Protein AF-A0A2V7H5J7-F1 (afdb_monomer)

pLDDT: mean 83.21, std 11.05, range [38.69, 96.31]

Solvent-accessible surface area (backbone atoms only — not comparable to full-atom values): 8202 Å² total; per-residue (Å²): 129,62,51,72,66,46,39,49,53,47,46,53,28,44,54,51,48,58,74,42,72,55,84,43,40,50,65,45,72,41,96,84,44,42,37,37,40,35,40,38,44,34,83,87,48,94,59,73,39,18,37,38,37,39,28,75,68,31,52,87,80,40,49,27,39,54,42,45,16,39,79,86,80,63,48,67,75,55,36,54,38,32,68,22,88,40,57,92,49,29,74,35,70,34,57,106,81,65,38,46,42,59,37,75,73,19,35,64,18,30,75,76,35,67,80,39,64,82,70,72,63,80,72,58,48,63,45,53,53,52,52,54,51,49,52,53,46,49,37,88,89,41,62,73,52,55,36,130

Nearest PDB structures (foldseek):
  6d6i-assembly1_B  TM=7.108E-01  e=5.835E-02  Homo sapiens
  8c0d-assembly2_F  TM=5.419E-01  e=8.511E-02  Homo sapiens
  8aaf-assembly1_e  TM=5.948E-01  e=1.700E-01  Saccharomyces cerevisiae
  7nvj-assembly1_AAA  TM=5.127E-01  e=9.652E-02  Homo sapiens
  4rew-assembly1_A  TM=7.535E-01  e=6.535E+00  Homo sapiens

Structure (mmCIF, N/CA/C/O backbone):
data_AF-A0A2V7H5J7-F1
#
_entry.id   AF-A0A2V7H5J7-F1
#
loop_
_atom_site.group_PDB
_atom_site.id
_atom_site.type_symbol
_atom_site.label_atom_id
_atom_site.label_alt_id
_atom_site.label_comp_id
_atom_site.label_asym_id
_atom_site.label_entity_id
_atom_site.label_seq_id
_atom_site.pdbx_PDB_ins_code
_atom_site.Cartn_x
_atom_site.Cartn_y
_atom_site.Cartn_z
_atom_site.occupancy
_atom_site.B_iso_or_equiv
_atom_site.auth_seq_id
_atom_site.auth_comp_id
_atom_site.auth_asym_id
_atom_site.auth_atom_id
_atom_site.pdbx_PDB_model_num
ATOM 1 N N . MET A 1 1 ? 10.462 4.628 -18.971 1.00 62.38 1 MET A N 1
ATOM 2 C CA . MET A 1 1 ? 9.165 4.019 -19.340 1.00 62.38 1 MET A CA 1
ATOM 3 C C . MET A 1 1 ? 9.116 2.643 -18.702 1.00 62.38 1 MET A C 1
ATOM 5 O O . MET A 1 1 ? 10.070 1.901 -18.919 1.00 62.38 1 MET A O 1
ATOM 9 N N . PRO A 1 2 ? 8.085 2.328 -17.906 1.00 76.00 2 PRO A N 1
ATOM 10 C CA . PRO A 1 2 ? 7.937 1.004 -17.308 1.00 76.00 2 PRO A CA 1
ATOM 11 C C . PRO A 1 2 ? 7.819 -0.074 -18.384 1.00 76.00 2 PRO A C 1
ATOM 13 O O . PRO A 1 2 ? 7.260 0.177 -19.455 1.00 76.00 2 PRO A O 1
ATOM 16 N N . SER A 1 3 ? 8.358 -1.265 -18.117 1.00 87.69 3 SER A N 1
ATOM 17 C CA . SER A 1 3 ? 8.229 -2.372 -19.064 1.00 87.69 3 SER A CA 1
ATOM 18 C C . SER A 1 3 ? 6.790 -2.892 -19.084 1.00 87.69 3 SER A C 1
ATOM 20 O O . SER A 1 3 ? 6.101 -2.890 -18.065 1.00 87.69 3 SER A O 1
ATOM 22 N N . GLU A 1 4 ? 6.329 -3.377 -20.237 1.00 89.62 4 GLU A N 1
ATOM 23 C CA . GLU A 1 4 ? 4.996 -3.983 -20.358 1.00 89.62 4 GLU A CA 1
ATOM 24 C C . GLU A 1 4 ? 4.816 -5.158 -19.381 1.00 89.62 4 GLU A C 1
ATOM 26 O O . GLU A 1 4 ? 3.754 -5.322 -18.784 1.00 89.62 4 GLU A O 1
ATOM 31 N N . LEU A 1 5 ? 5.886 -5.924 -19.145 1.00 88.31 5 LEU A N 1
ATOM 32 C CA . LEU A 1 5 ? 5.902 -7.024 -18.182 1.00 88.31 5 LEU A CA 1
ATOM 33 C C . LEU A 1 5 ? 5.682 -6.548 -16.741 1.00 88.31 5 LEU A C 1
ATOM 35 O O . LEU A 1 5 ? 4.941 -7.196 -16.005 1.00 88.31 5 LEU A O 1
ATOM 39 N N . ASP A 1 6 ? 6.274 -5.418 -16.347 1.00 89.00 6 ASP A N 1
ATOM 40 C CA . ASP A 1 6 ? 6.065 -4.832 -15.017 1.00 89.00 6 ASP A CA 1
ATOM 41 C C . ASP A 1 6 ? 4.599 -4.421 -14.832 1.00 89.00 6 ASP A C 1
ATOM 43 O O . ASP A 1 6 ? 3.971 -4.756 -13.826 1.00 89.00 6 ASP A O 1
ATOM 47 N N . LEU A 1 7 ? 4.028 -3.749 -15.835 1.00 90.12 7 LEU A N 1
ATOM 48 C CA . LEU A 1 7 ? 2.634 -3.302 -15.811 1.00 90.12 7 LEU A CA 1
ATOM 49 C C . LEU A 1 7 ? 1.658 -4.483 -15.735 1.00 90.12 7 LEU A C 1
ATOM 51 O O . LEU A 1 7 ? 0.699 -4.445 -14.959 1.00 90.12 7 LEU A O 1
ATOM 55 N N . LEU A 1 8 ? 1.913 -5.541 -16.514 1.00 90.88 8 LEU A N 1
ATOM 56 C CA . LEU A 1 8 ? 1.123 -6.772 -16.502 1.00 90.88 8 LEU A CA 1
ATOM 57 C C . LEU A 1 8 ? 1.240 -7.513 -15.168 1.00 90.88 8 LEU A C 1
ATOM 59 O O . LEU A 1 8 ? 0.233 -8.010 -14.669 1.00 90.88 8 LEU A O 1
ATOM 63 N N . ALA A 1 9 ? 2.431 -7.560 -14.566 1.00 90.94 9 ALA A N 1
ATOM 64 C CA . ALA A 1 9 ? 2.635 -8.190 -13.266 1.00 90.94 9 ALA A CA 1
ATOM 65 C C . ALA A 1 9 ? 1.854 -7.470 -12.155 1.00 90.94 9 ALA A C 1
ATOM 67 O O . ALA A 1 9 ? 1.142 -8.120 -11.389 1.00 90.94 9 ALA A O 1
ATOM 68 N N . VAL A 1 10 ? 1.915 -6.132 -12.105 1.00 92.88 10 VAL A N 1
ATOM 69 C CA . VAL A 1 10 ? 1.118 -5.339 -11.149 1.00 92.88 10 VAL A CA 1
ATOM 70 C C . VAL A 1 10 ? -0.371 -5.550 -11.386 1.00 92.88 10 VAL A C 1
ATOM 72 O O . VAL A 1 10 ? -1.113 -5.801 -10.437 1.00 92.88 10 VAL A O 1
ATOM 75 N N . ARG A 1 11 ? -0.816 -5.491 -12.647 1.00 93.94 11 ARG A N 1
ATOM 76 C CA . ARG A 1 11 ? -2.225 -5.694 -12.996 1.00 93.94 11 ARG A CA 1
ATOM 77 C C . ARG A 1 11 ? -2.721 -7.072 -12.563 1.00 93.94 11 ARG A C 1
ATOM 79 O O . ARG A 1 11 ? -3.792 -7.162 -11.972 1.00 93.94 11 ARG A O 1
ATOM 86 N N . ALA A 1 12 ? -1.941 -8.123 -12.808 1.00 93.44 12 ALA A N 1
ATOM 87 C CA . ALA A 1 12 ? -2.293 -9.483 -12.416 1.00 93.44 12 ALA A CA 1
ATOM 88 C C . ALA A 1 12 ? -2.480 -9.611 -10.896 1.00 93.44 12 ALA A C 1
ATOM 90 O O . ALA A 1 12 ? -3.447 -10.230 -10.449 1.00 93.44 12 ALA A O 1
ATOM 91 N N . ASP A 1 13 ? -1.610 -8.986 -10.096 1.00 93.75 13 ASP A N 1
ATOM 92 C CA . ASP A 1 13 ? -1.767 -8.977 -8.640 1.00 93.75 13 ASP A CA 1
ATOM 93 C C . ASP A 1 13 ? -3.010 -8.191 -8.192 1.00 93.75 13 ASP A C 1
ATOM 95 O O . ASP A 1 13 ? -3.729 -8.632 -7.294 1.00 93.75 13 ASP A O 1
ATOM 99 N N . VAL A 1 14 ? -3.282 -7.039 -8.815 1.00 93.44 14 VAL A N 1
ATOM 100 C CA . VAL A 1 14 ? -4.467 -6.212 -8.525 1.00 93.44 14 VAL A CA 1
ATOM 101 C C . VAL A 1 14 ? -5.753 -6.972 -8.847 1.00 93.44 14 VAL A C 1
ATOM 103 O O . VAL A 1 14 ? -6.682 -6.993 -8.038 1.00 93.44 14 VAL A O 1
ATOM 106 N N . GLU A 1 15 ? -5.814 -7.633 -10.002 1.00 92.81 15 GLU A N 1
ATOM 107 C CA . GLU A 1 15 ? -6.953 -8.469 -10.382 1.00 92.81 15 GLU A CA 1
ATOM 108 C C . GLU A 1 15 ? -7.137 -9.652 -9.431 1.00 92.81 15 GLU A C 1
ATOM 110 O O . GLU A 1 15 ? -8.269 -9.973 -9.066 1.00 92.81 15 GLU A O 1
ATOM 115 N N . LEU A 1 16 ? -6.043 -10.287 -9.002 1.00 91.69 16 LEU A N 1
ATOM 116 C CA . LEU A 1 16 ? -6.085 -11.378 -8.033 1.00 91.69 16 LEU A CA 1
ATOM 117 C C . LEU A 1 16 ? -6.639 -10.907 -6.682 1.00 91.69 16 LEU A C 1
ATOM 119 O O . LEU A 1 16 ? -7.525 -11.559 -6.124 1.00 91.69 16 LEU A O 1
ATOM 123 N N . LEU A 1 17 ? -6.160 -9.770 -6.172 1.00 91.88 17 LEU A N 1
ATOM 124 C CA . LEU A 1 17 ? -6.657 -9.181 -4.928 1.00 91.88 17 LEU A CA 1
ATOM 125 C C . LEU A 1 17 ? -8.137 -8.814 -5.030 1.00 91.88 17 LEU A C 1
ATOM 127 O O . LEU A 1 17 ? -8.897 -9.144 -4.131 1.00 91.88 17 LEU A O 1
ATOM 131 N N . ASN A 1 18 ? -8.578 -8.206 -6.132 1.00 90.00 18 ASN A N 1
ATOM 132 C CA . ASN A 1 18 ? -9.986 -7.834 -6.306 1.00 90.00 18 ASN A CA 1
ATOM 133 C C . ASN A 1 18 ? -10.932 -9.045 -6.414 1.00 90.00 18 ASN A C 1
ATOM 135 O O . ASN A 1 18 ? -12.119 -8.922 -6.120 1.00 90.00 18 ASN A O 1
ATOM 139 N N . ARG A 1 19 ? -10.427 -10.223 -6.805 1.00 88.62 19 ARG A N 1
ATOM 140 C CA . ARG A 1 19 ? -11.197 -11.481 -6.808 1.00 88.62 19 ARG A CA 1
ATOM 141 C C . ARG A 1 19 ? -11.203 -12.191 -5.453 1.00 88.62 19 ARG A C 1
ATOM 143 O O . ARG A 1 19 ? -12.002 -13.106 -5.267 1.00 88.62 19 ARG A O 1
ATOM 150 N N . THR A 1 20 ? -10.327 -11.801 -4.529 1.00 85.25 20 THR A N 1
ATOM 151 C CA . THR A 1 20 ? -10.125 -12.499 -3.254 1.00 85.25 20 THR A CA 1
ATOM 152 C C . THR A 1 20 ? -10.582 -11.631 -2.090 1.00 85.25 20 THR A C 1
ATOM 154 O O . THR A 1 20 ? -10.208 -10.470 -2.021 1.00 85.25 20 THR A O 1
ATOM 157 N N . GLU A 1 21 ? -11.396 -12.184 -1.183 1.00 68.56 21 GLU A N 1
ATOM 158 C CA . GLU A 1 21 ? -11.807 -11.548 0.086 1.00 68.56 21 GLU A CA 1
ATOM 159 C C . GLU A 1 21 ? -12.119 -10.035 -0.000 1.00 68.56 21 GLU A C 1
ATOM 161 O O . GLU A 1 21 ? -11.758 -9.254 0.877 1.00 68.56 21 GLU A O 1
ATOM 166 N N . GLY A 1 22 ? -12.848 -9.609 -1.041 1.00 67.25 22 GLY A N 1
ATOM 167 C CA . GLY A 1 22 ? -13.037 -8.191 -1.404 1.00 67.25 22 GLY A CA 1
ATOM 168 C C . GLY A 1 22 ? -13.789 -7.304 -0.398 1.00 67.25 22 GLY A C 1
ATOM 169 O O . GLY A 1 22 ? -14.052 -6.139 -0.682 1.00 67.25 22 GLY A O 1
ATOM 170 N N . HIS A 1 23 ? -14.158 -7.833 0.771 1.00 74.31 23 HIS A N 1
ATOM 171 C CA . HIS A 1 23 ? -14.678 -7.040 1.887 1.00 74.31 23 HIS A CA 1
ATOM 172 C C . HIS A 1 23 ? -13.566 -6.515 2.812 1.00 74.31 23 HIS A C 1
ATOM 174 O O . HIS A 1 23 ? -13.814 -5.598 3.585 1.00 74.31 23 HIS A O 1
ATOM 180 N N . ARG A 1 24 ? -12.359 -7.095 2.749 1.00 84.88 24 ARG A N 1
ATOM 181 C CA . ARG A 1 24 ? -11.199 -6.735 3.582 1.00 84.88 24 ARG A CA 1
ATOM 182 C C . ARG A 1 24 ? -10.377 -5.615 2.953 1.00 84.88 24 ARG A C 1
ATOM 184 O O . ARG A 1 24 ? -9.831 -4.773 3.658 1.00 84.88 24 ARG A O 1
ATOM 191 N N . TRP A 1 25 ? -10.310 -5.602 1.624 1.00 90.56 25 TRP A N 1
ATOM 192 C CA . TRP A 1 25 ? -9.576 -4.607 0.860 1.00 90.56 25 TRP A CA 1
ATOM 193 C C . TRP A 1 25 ? -10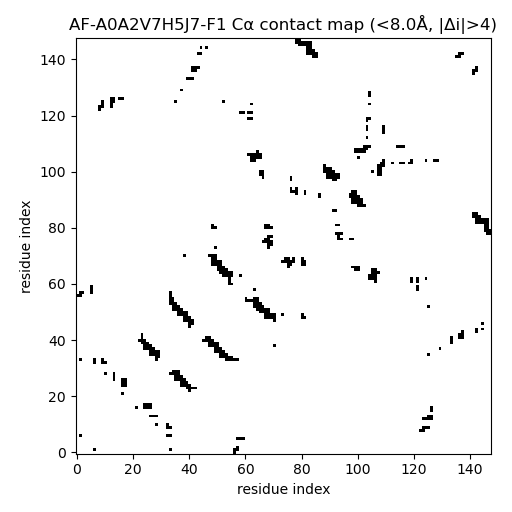.285 -4.229 -0.437 1.00 90.56 25 TRP A C 1
ATOM 195 O O . TRP A 1 25 ? -11.054 -5.004 -1.004 1.00 90.56 25 TRP A O 1
ATOM 205 N N . ARG A 1 26 ? -9.969 -3.039 -0.949 1.00 90.50 26 ARG A N 1
ATOM 206 C CA . ARG A 1 26 ? -10.315 -2.607 -2.310 1.00 90.50 26 ARG A CA 1
ATOM 207 C C . ARG A 1 26 ? -9.075 -2.066 -2.988 1.00 90.50 26 ARG A C 1
ATOM 209 O O . ARG A 1 26 ? -8.427 -1.174 -2.444 1.00 90.50 26 ARG A O 1
ATOM 216 N N . VAL A 1 27 ? -8.758 -2.582 -4.170 1.00 93.19 27 VAL A N 1
ATOM 217 C CA . VAL A 1 27 ? -7.498 -2.275 -4.849 1.00 93.19 27 VAL A CA 1
ATOM 218 C C . VAL A 1 27 ? -7.760 -1.574 -6.171 1.00 93.19 27 VAL A C 1
ATOM 220 O O . VAL A 1 27 ? -8.548 -2.039 -6.996 1.00 93.19 27 VAL A O 1
ATOM 223 N N . ARG A 1 28 ? -7.055 -0.465 -6.395 1.00 92.62 28 ARG A N 1
ATOM 224 C CA . ARG A 1 28 ? -7.087 0.296 -7.642 1.00 92.62 28 ARG A CA 1
ATOM 225 C C . ARG A 1 28 ? -5.670 0.567 -8.128 1.00 92.62 28 ARG A C 1
ATOM 227 O O . ARG A 1 28 ? -4.869 1.163 -7.415 1.00 92.62 28 ARG A O 1
ATOM 234 N N . GLN A 1 29 ? -5.387 0.188 -9.366 1.00 94.31 29 GLN A N 1
ATOM 235 C CA . GLN A 1 29 ? -4.176 0.606 -10.068 1.00 94.31 29 GLN A CA 1
ATOM 236 C C . GLN A 1 29 ? -4.374 2.029 -10.621 1.00 94.31 29 GLN A C 1
ATOM 238 O O . GLN A 1 29 ? -5.457 2.359 -11.106 1.00 94.31 29 GLN A O 1
ATOM 243 N N . ALA A 1 30 ? -3.363 2.885 -10.502 1.00 93.00 30 ALA A N 1
ATOM 244 C CA . ALA A 1 30 ? -3.350 4.208 -11.117 1.00 93.00 30 ALA A CA 1
ATOM 245 C C . ALA A 1 30 ? -3.121 4.111 -12.634 1.00 93.00 30 ALA A C 1
ATOM 247 O O . ALA A 1 30 ? -2.655 3.087 -13.133 1.00 93.00 30 ALA A O 1
ATOM 248 N N . ASP A 1 31 ? -3.396 5.197 -13.357 1.00 89.62 31 ASP A N 1
ATOM 249 C CA . ASP A 1 31 ? -3.319 5.222 -14.826 1.00 89.62 31 ASP A CA 1
ATOM 250 C C . ASP A 1 31 ? -1.888 5.048 -15.363 1.00 89.62 31 ASP A C 1
ATOM 252 O O . ASP A 1 31 ? -1.699 4.592 -16.488 1.00 89.62 31 ASP A O 1
ATOM 256 N N . ASP A 1 32 ? -0.870 5.350 -14.551 1.00 87.75 32 ASP A N 1
ATOM 257 C CA . ASP A 1 32 ? 0.535 5.065 -14.880 1.00 87.75 32 ASP A CA 1
ATOM 258 C C . ASP A 1 32 ? 0.922 3.583 -14.740 1.00 87.75 32 ASP A C 1
ATOM 260 O O . ASP A 1 32 ? 2.013 3.183 -15.145 1.00 87.75 32 ASP A O 1
ATOM 264 N N . GLY A 1 33 ? 0.046 2.774 -14.141 1.00 88.31 33 GLY A N 1
ATOM 265 C CA . GLY A 1 33 ? 0.221 1.349 -13.910 1.00 88.31 33 GLY A CA 1
ATOM 266 C C . GLY A 1 33 ? 1.273 0.950 -12.867 1.00 88.31 33 GLY A C 1
ATOM 267 O O . GLY A 1 33 ? 1.346 -0.231 -12.530 1.00 88.31 33 GLY A O 1
ATOM 268 N N . LEU A 1 34 ? 2.046 1.884 -12.312 1.00 90.62 34 LEU A N 1
ATOM 269 C CA . LEU A 1 34 ? 3.079 1.620 -11.300 1.00 90.62 34 LEU A CA 1
ATOM 270 C C . LEU A 1 34 ? 2.759 2.203 -9.924 1.00 90.62 34 LEU A C 1
ATOM 272 O O . LEU A 1 34 ? 3.513 1.989 -8.974 1.00 90.62 34 LEU A O 1
ATOM 276 N N . ARG A 1 35 ? 1.629 2.892 -9.783 1.00 95.06 35 ARG A N 1
ATOM 277 C CA . ARG A 1 35 ? 1.047 3.199 -8.478 1.00 95.06 35 ARG A CA 1
ATOM 278 C C . ARG A 1 35 ? -0.190 2.352 -8.230 1.00 95.06 35 ARG A C 1
ATOM 280 O O . ARG A 1 35 ? -1.043 2.189 -9.101 1.00 95.06 35 ARG A O 1
ATOM 287 N N . VAL A 1 36 ? -0.299 1.820 -7.018 1.00 96.31 36 VAL A N 1
ATOM 288 C CA . VAL A 1 36 ? -1.467 1.060 -6.563 1.00 96.31 36 VAL A CA 1
ATOM 289 C C . VAL A 1 36 ? -1.984 1.677 -5.276 1.00 96.31 36 VAL A C 1
ATOM 291 O O . VAL A 1 36 ? -1.226 1.891 -4.334 1.00 96.31 36 VAL A O 1
ATOM 294 N N . TYR A 1 37 ? -3.283 1.943 -5.240 1.00 95.88 37 TYR A N 1
ATOM 295 C CA . TYR A 1 37 ? -3.999 2.403 -4.063 1.00 95.88 37 TYR A CA 1
ATOM 296 C C . TYR A 1 37 ? -4.816 1.255 -3.490 1.00 95.88 37 TYR A C 1
ATOM 298 O O . TYR A 1 37 ? -5.533 0.567 -4.221 1.00 95.88 37 TYR A O 1
ATOM 306 N N . VAL A 1 38 ? -4.718 1.057 -2.183 1.00 95.31 38 VAL A N 1
ATOM 307 C CA . VAL A 1 38 ? -5.391 -0.034 -1.482 1.00 95.31 38 VAL A CA 1
ATOM 308 C C . VAL A 1 38 ? -6.149 0.550 -0.308 1.00 95.31 38 VAL A C 1
ATOM 310 O O . VAL A 1 38 ? -5.537 1.105 0.598 1.00 95.31 38 VAL A O 1
ATOM 313 N N . LYS A 1 39 ? -7.472 0.408 -0.300 1.00 93.62 39 LYS A N 1
ATOM 314 C CA . LYS A 1 39 ? -8.253 0.602 0.922 1.00 93.62 39 LYS A CA 1
ATOM 315 C C . LYS A 1 39 ? -8.232 -0.693 1.721 1.00 93.62 39 LYS A C 1
ATOM 317 O O . LYS A 1 39 ? -8.464 -1.744 1.132 1.00 93.62 39 LYS A O 1
AT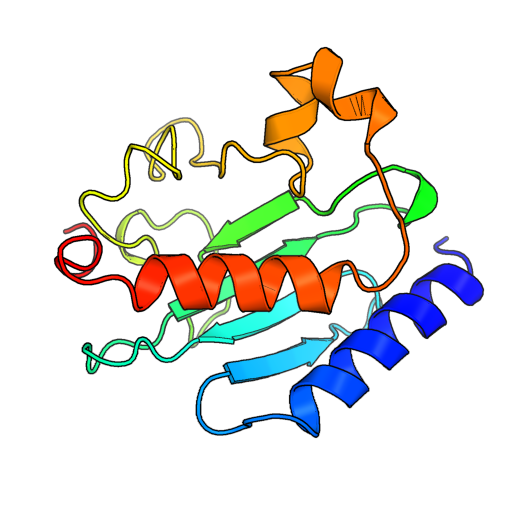OM 322 N N . LEU A 1 40 ? -7.947 -0.613 3.014 1.00 91.62 40 LEU A N 1
ATOM 323 C CA . LEU A 1 40 ? -7.913 -1.724 3.962 1.00 91.62 40 LEU A CA 1
ATOM 324 C C . LEU A 1 40 ? -8.947 -1.500 5.063 1.00 91.62 40 LEU A C 1
ATOM 326 O O . LEU A 1 40 ? -9.082 -0.386 5.571 1.00 91.62 40 LEU A O 1
ATOM 330 N N . SER A 1 41 ? -9.610 -2.575 5.472 1.00 89.88 41 SER A N 1
ATOM 331 C CA . SER A 1 41 ? -10.600 -2.584 6.547 1.00 89.88 41 SER A CA 1
ATOM 332 C C . SER A 1 41 ? -10.123 -3.538 7.651 1.00 89.88 41 SER A C 1
ATOM 334 O O . SER A 1 41 ? -10.287 -4.754 7.526 1.00 89.88 41 SER A O 1
ATOM 336 N N . PRO A 1 42 ? -9.489 -3.050 8.732 1.00 86.50 42 PRO A N 1
ATOM 337 C CA . PRO A 1 42 ? -9.055 -3.890 9.849 1.00 86.50 42 PRO A CA 1
ATOM 338 C C . PRO A 1 42 ? -10.236 -4.614 10.506 1.00 86.50 42 PRO A C 1
ATOM 340 O O . PRO A 1 42 ? -11.306 -4.042 10.682 1.00 86.50 42 PRO A O 1
ATOM 343 N N . ALA A 1 43 ? -10.051 -5.866 10.927 1.00 83.38 43 ALA A N 1
ATOM 344 C CA . ALA A 1 43 ? -11.150 -6.701 11.430 1.00 83.38 43 ALA A CA 1
ATOM 345 C C . ALA A 1 43 ? -11.826 -6.170 12.711 1.00 83.38 43 ALA A C 1
ATOM 347 O O . ALA A 1 43 ? -12.974 -6.504 12.996 1.00 83.38 43 ALA A O 1
ATOM 348 N N . LYS A 1 44 ? -11.107 -5.376 13.513 1.00 74.00 44 LYS A N 1
ATOM 349 C CA . LYS A 1 44 ? -11.554 -4.873 14.825 1.00 74.00 44 LYS A CA 1
ATOM 350 C C . LYS A 1 44 ? -11.669 -3.350 14.878 1.00 74.00 44 LYS A C 1
ATOM 352 O O . LYS A 1 44 ? -11.671 -2.780 15.967 1.00 74.00 44 LYS A O 1
ATOM 357 N N . SER A 1 45 ? -11.736 -2.701 13.719 1.00 74.06 45 SER A N 1
ATOM 358 C CA . SER A 1 45 ? -11.834 -1.253 13.611 1.00 74.06 45 SER A CA 1
ATO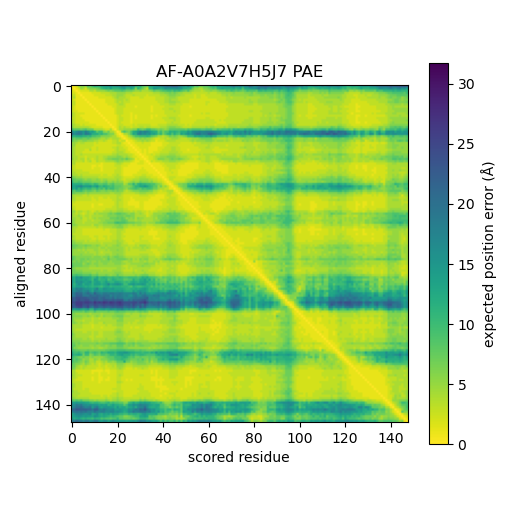M 359 C C . SER A 1 45 ? -12.934 -0.843 12.636 1.00 74.06 45 SER A C 1
ATOM 361 O O . SER A 1 45 ? -13.040 -1.456 11.575 1.00 74.06 45 SER A O 1
ATOM 363 N N . PRO A 1 46 ? -13.722 0.202 12.947 1.00 73.50 46 PRO A N 1
ATOM 364 C CA . PRO A 1 46 ? -14.552 0.856 11.943 1.00 73.50 46 PRO A CA 1
ATOM 365 C C . PRO A 1 46 ? -13.735 1.713 10.956 1.00 73.50 46 PRO A C 1
ATOM 367 O O . PRO A 1 46 ? -14.272 2.114 9.928 1.00 73.50 46 PRO A O 1
ATOM 370 N N . ASP A 1 47 ? -12.467 2.011 11.254 1.00 80.56 47 ASP A N 1
ATOM 371 C CA . ASP A 1 47 ? -11.626 2.886 10.440 1.00 80.56 47 ASP A CA 1
ATOM 372 C C . ASP A 1 47 ? -11.155 2.170 9.170 1.00 80.56 47 ASP A C 1
ATOM 374 O O . ASP A 1 47 ? -10.546 1.103 9.228 1.00 80.56 47 ASP A O 1
ATOM 378 N N . GLU A 1 48 ? -11.354 2.803 8.016 1.00 86.81 48 GLU A N 1
ATOM 379 C CA . GLU A 1 48 ? -10.684 2.411 6.776 1.00 86.81 48 GLU A CA 1
ATOM 380 C C . GLU A 1 48 ? -9.310 3.079 6.683 1.00 86.81 48 GLU A C 1
ATOM 382 O O . GLU A 1 48 ? -9.152 4.246 7.042 1.00 86.81 48 GLU A O 1
ATOM 387 N N . TYR A 1 49 ? -8.324 2.369 6.143 1.00 88.81 49 TYR A N 1
ATOM 388 C CA . TYR A 1 49 ? -7.000 2.912 5.839 1.00 88.81 49 TYR A CA 1
ATOM 389 C C . TYR A 1 49 ? -6.753 2.907 4.336 1.00 88.81 49 TYR A C 1
ATOM 391 O O . TYR A 1 49 ? -7.168 1.979 3.651 1.00 88.81 49 TYR A O 1
ATOM 399 N N . CYS A 1 50 ? -6.052 3.914 3.819 1.00 92.94 50 CYS A N 1
ATOM 400 C CA . CYS A 1 50 ? -5.562 3.937 2.443 1.00 92.94 50 CYS A CA 1
ATOM 401 C C . CYS A 1 50 ? -4.053 3.729 2.448 1.00 92.94 50 CYS A C 1
ATOM 403 O O . CYS A 1 50 ? -3.332 4.408 3.174 1.00 92.94 50 CYS A O 1
ATOM 405 N N . LEU A 1 51 ? -3.586 2.791 1.631 1.00 93.75 51 LEU A N 1
ATOM 406 C CA . LEU A 1 51 ? -2.185 2.615 1.294 1.00 93.75 51 LEU A CA 1
ATOM 407 C C . LEU A 1 51 ? -1.938 3.049 -0.139 1.00 93.75 51 LEU A C 1
ATOM 409 O O . LEU A 1 51 ? -2.743 2.774 -1.033 1.00 93.75 51 LEU A O 1
ATOM 413 N N . ARG A 1 52 ? -0.759 3.611 -0.364 1.00 94.44 52 ARG A N 1
ATOM 414 C CA . ARG A 1 52 ? -0.170 3.791 -1.679 1.00 94.44 52 ARG A CA 1
ATOM 415 C C . ARG A 1 52 ? 1.082 2.932 -1.784 1.00 94.44 52 ARG A C 1
ATOM 417 O O . ARG A 1 52 ? 1.973 3.024 -0.946 1.00 94.44 52 ARG A O 1
ATOM 424 N N . LEU A 1 53 ? 1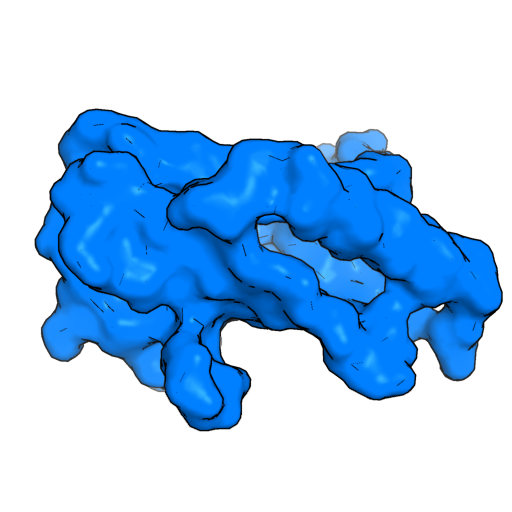.148 2.123 -2.833 1.00 95.44 53 LEU A N 1
ATOM 425 C CA . LEU A 1 53 ? 2.346 1.413 -3.262 1.00 95.44 53 LEU A CA 1
ATOM 426 C C . LEU A 1 53 ? 2.872 2.121 -4.509 1.00 95.44 53 LEU A C 1
ATOM 428 O O . LEU A 1 53 ? 2.158 2.203 -5.508 1.00 95.44 53 LEU A O 1
ATOM 432 N N . ASP A 1 54 ? 4.102 2.621 -4.451 1.00 94.56 54 ASP A N 1
ATOM 433 C CA . ASP A 1 54 ? 4.759 3.325 -5.552 1.00 94.56 54 ASP A CA 1
ATOM 434 C C . ASP A 1 54 ? 6.010 2.564 -6.003 1.00 94.56 54 ASP A C 1
ATOM 436 O O . ASP A 1 54 ? 7.033 2.532 -5.312 1.00 94.56 54 ASP A O 1
ATOM 440 N N . PHE A 1 55 ? 5.932 1.949 -7.183 1.00 92.31 55 PHE A N 1
ATOM 441 C CA . PHE A 1 55 ? 7.021 1.177 -7.781 1.00 92.31 55 PHE A CA 1
ATOM 442 C C . PHE A 1 55 ? 8.074 2.044 -8.492 1.00 92.31 55 PHE A C 1
ATOM 444 O O . PHE A 1 55 ? 9.104 1.525 -8.913 1.00 92.31 55 PHE A O 1
ATOM 451 N N . GLY A 1 56 ? 7.902 3.368 -8.545 1.00 90.56 56 GLY A N 1
ATOM 452 C CA . GLY A 1 56 ? 8.827 4.279 -9.212 1.00 90.56 56 GLY A CA 1
ATOM 453 C C . GLY A 1 56 ? 8.864 4.022 -10.715 1.00 90.56 56 GLY A C 1
ATOM 454 O O . GLY A 1 56 ? 7.851 4.155 -11.394 1.00 90.56 56 GLY A O 1
ATOM 455 N N . GLU A 1 57 ? 10.033 3.654 -11.239 1.00 86.94 57 GLU A N 1
ATOM 456 C CA . GLU A 1 57 ? 10.229 3.449 -12.679 1.00 86.94 57 GLU A CA 1
ATOM 457 C C . GLU A 1 57 ? 10.004 2.000 -13.142 1.00 86.94 57 GLU A C 1
ATOM 459 O O . GLU A 1 57 ? 9.691 1.787 -14.316 1.00 86.94 57 GLU A O 1
ATOM 464 N N . SER A 1 58 ? 10.158 1.003 -12.256 1.00 85.06 58 SER A N 1
ATOM 465 C CA . SER A 1 58 ? 9.953 -0.419 -12.580 1.00 85.06 58 SER A CA 1
ATOM 466 C C . SER A 1 58 ? 9.889 -1.325 -11.341 1.00 85.06 58 SER A C 1
ATOM 468 O O . SER A 1 58 ? 10.453 -1.011 -10.293 1.00 85.06 58 SER A O 1
ATOM 470 N N . LEU A 1 59 ? 9.302 -2.522 -11.485 1.00 83.75 59 LEU A N 1
ATOM 471 C CA . LEU A 1 59 ? 9.345 -3.569 -10.446 1.00 83.75 59 LEU A CA 1
ATOM 472 C C . LEU A 1 59 ? 10.745 -4.183 -10.316 1.00 83.75 59 LEU A C 1
ATOM 474 O O . LEU A 1 59 ? 11.128 -4.679 -9.253 1.00 83.75 59 LEU A O 1
ATOM 478 N N . SER A 1 60 ? 11.520 -4.158 -11.402 1.00 82.19 60 SER A N 1
ATOM 479 C CA . SER A 1 60 ? 12.910 -4.619 -11.422 1.00 82.19 60 SER A CA 1
ATOM 480 C C . SER A 1 60 ? 13.849 -3.723 -10.610 1.00 82.19 60 SER A C 1
ATOM 482 O O . SER A 1 60 ? 14.866 -4.212 -10.123 1.00 82.19 60 SER A O 1
ATOM 484 N N . SER A 1 61 ? 13.490 -2.451 -10.398 1.00 82.06 61 SER A N 1
ATOM 485 C CA . SER A 1 61 ? 14.275 -1.499 -9.600 1.00 82.06 61 SER A CA 1
ATOM 486 C C . SER A 1 61 ? 14.240 -1.812 -8.103 1.00 82.06 61 SER A C 1
ATOM 488 O O . SER A 1 61 ? 15.103 -1.360 -7.352 1.00 82.06 61 SER A O 1
ATOM 490 N N . GLY A 1 62 ? 13.256 -2.596 -7.657 1.00 86.38 62 GLY A N 1
ATOM 491 C CA . GLY A 1 62 ? 13.115 -3.004 -6.268 1.00 86.38 62 GLY A CA 1
ATOM 492 C C . GLY A 1 62 ? 11.662 -2.991 -5.795 1.00 86.38 62 GLY A C 1
ATOM 493 O O . GLY A 1 62 ? 10.739 -2.837 -6.597 1.00 86.38 62 GLY A O 1
ATOM 494 N N . PRO A 1 63 ? 11.444 -3.166 -4.484 1.00 90.56 63 PRO A N 1
ATOM 495 C CA . PRO A 1 63 ? 10.117 -3.053 -3.894 1.00 90.56 63 PRO A CA 1
ATOM 496 C C . PRO A 1 63 ? 9.509 -1.655 -4.036 1.00 90.56 63 PRO A C 1
ATOM 498 O O . PRO A 1 63 ? 10.230 -0.667 -4.234 1.0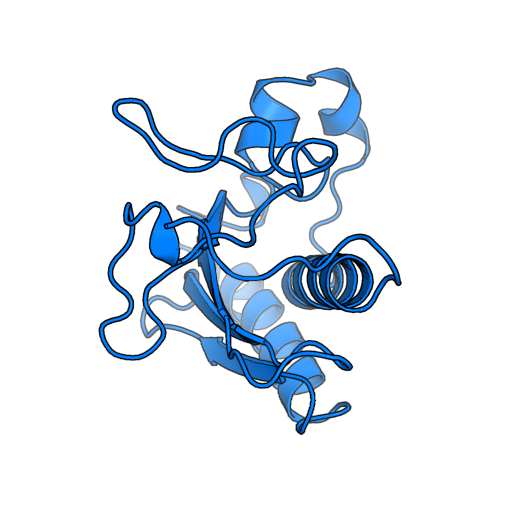0 90.56 63 PRO A O 1
ATOM 501 N N . PRO A 1 64 ? 8.177 -1.559 -3.880 1.00 93.38 64 PRO A N 1
ATOM 502 C CA . PRO A 1 64 ? 7.504 -0.279 -3.843 1.00 93.38 64 PRO A CA 1
ATOM 503 C C . PRO A 1 64 ? 7.892 0.498 -2.581 1.00 93.38 64 PRO A C 1
ATOM 505 O O . PRO A 1 64 ? 8.182 -0.081 -1.529 1.00 93.38 64 PRO A O 1
ATOM 508 N N . SER A 1 65 ? 7.853 1.822 -2.679 1.00 92.38 65 SER A N 1
ATOM 509 C CA . SER A 1 65 ? 7.622 2.653 -1.500 1.00 92.38 65 SER A CA 1
ATOM 510 C C . SER A 1 65 ? 6.191 2.417 -1.025 1.00 92.38 65 SER A C 1
ATOM 512 O O . SER A 1 65 ? 5.286 2.292 -1.854 1.00 92.38 65 SER A O 1
ATOM 514 N N . VAL A 1 66 ? 5.986 2.305 0.286 1.00 92.38 66 VAL A N 1
ATOM 515 C CA . VAL A 1 66 ? 4.658 2.051 0.857 1.00 92.38 66 VAL A CA 1
ATOM 516 C C . VAL A 1 66 ? 4.341 3.100 1.908 1.00 92.38 66 VAL A C 1
ATOM 518 O O . VAL A 1 66 ? 5.028 3.197 2.926 1.00 92.38 66 VAL A O 1
ATOM 521 N N . THR A 1 67 ? 3.282 3.865 1.663 1.00 89.62 67 THR A N 1
ATOM 522 C CA . THR A 1 67 ? 2.844 4.972 2.518 1.00 89.62 67 THR A CA 1
ATOM 523 C C . THR A 1 67 ? 1.350 4.885 2.802 1.00 89.62 67 THR A C 1
ATOM 525 O O . THR A 1 67 ? 0.590 4.342 1.999 1.00 89.62 67 THR A O 1
ATOM 528 N N . PHE A 1 68 ? 0.919 5.413 3.950 1.00 89.44 68 PHE A N 1
ATOM 529 C CA . PHE A 1 68 ? -0.501 5.659 4.196 1.00 89.44 68 PHE A CA 1
ATOM 530 C C . PHE A 1 68 ? -0.923 7.009 3.607 1.00 89.44 68 PHE A C 1
ATOM 532 O O . PHE A 1 68 ? -0.161 7.980 3.647 1.00 89.44 68 PHE A O 1
ATOM 539 N N . CYS A 1 69 ? -2.138 7.033 3.070 1.00 89.44 69 CYS A N 1
ATOM 540 C CA . CYS A 1 69 ? -2.787 8.171 2.432 1.00 89.44 69 CYS A CA 1
ATOM 541 C C . CYS A 1 69 ? -4.153 8.450 3.052 1.00 89.44 69 CYS A C 1
ATOM 543 O O . CYS A 1 69 ? -4.751 7.590 3.703 1.00 89.44 69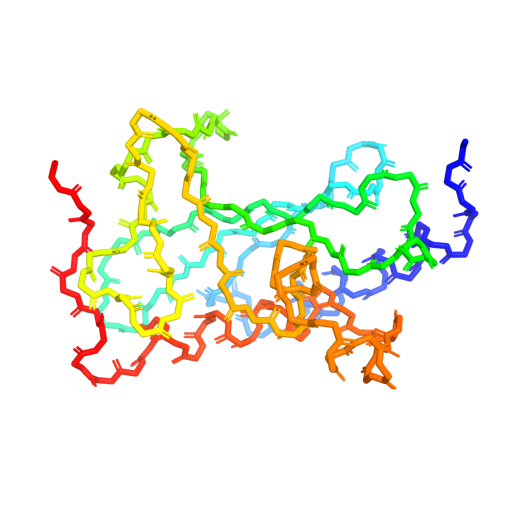 CYS A O 1
ATOM 545 N N . ASP A 1 70 ? -4.676 9.635 2.771 1.00 88.31 70 ASP A N 1
ATOM 546 C CA . ASP A 1 70 ? -6.061 9.968 3.049 1.00 88.31 70 ASP A CA 1
ATOM 547 C C . ASP A 1 70 ? -6.983 9.144 2.121 1.00 88.31 70 ASP A C 1
ATOM 549 O O . ASP A 1 70 ? -6.768 9.097 0.905 1.00 88.31 70 ASP A O 1
ATOM 553 N N . PRO A 1 71 ? -8.007 8.450 2.646 1.00 85.25 71 PRO A N 1
ATOM 554 C CA . PRO A 1 71 ? -8.827 7.530 1.858 1.00 85.25 71 PRO A CA 1
ATOM 555 C C . PRO A 1 71 ? -9.782 8.205 0.864 1.00 85.25 71 PRO A C 1
ATOM 557 O O . PRO A 1 71 ? -10.335 7.505 0.005 1.00 85.25 71 PRO A O 1
ATOM 560 N N . GLU A 1 72 ? -10.003 9.516 0.969 1.00 86.38 72 GLU A N 1
ATOM 561 C CA . GLU A 1 72 ? -10.885 10.272 0.075 1.00 86.38 72 GLU A CA 1
ATOM 562 C C . GLU A 1 72 ? -10.087 11.010 -1.004 1.00 86.38 72 GLU A C 1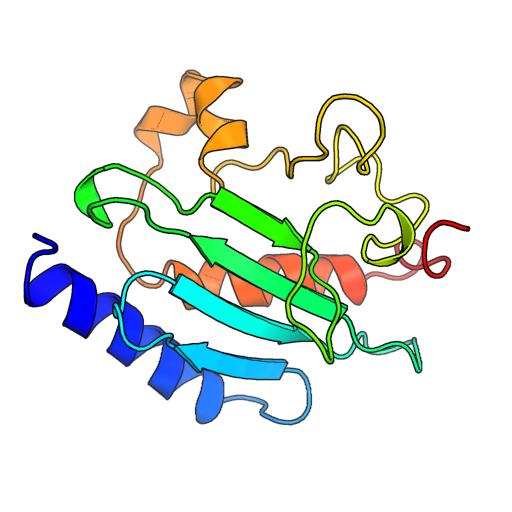
ATOM 564 O O . GLU A 1 72 ? -10.321 10.824 -2.198 1.00 86.38 72 GLU A O 1
ATOM 569 N N . SER A 1 73 ? -9.111 11.808 -0.584 1.00 88.62 73 SER A N 1
ATOM 570 C CA . SER A 1 73 ? -8.275 12.658 -1.432 1.00 88.62 73 SER A CA 1
ATOM 571 C C . SER A 1 73 ? -7.030 11.961 -1.979 1.00 88.62 73 SER A C 1
ATOM 573 O O . SER A 1 73 ? -6.429 12.461 -2.930 1.00 88.62 73 SER A O 1
ATOM 575 N N . LEU A 1 74 ? -6.632 10.819 -1.403 1.00 88.25 74 LEU A N 1
ATOM 576 C CA . LEU A 1 74 ? -5.380 10.107 -1.702 1.00 88.25 74 LEU A CA 1
ATOM 577 C C . LEU A 1 74 ? -4.112 10.933 -1.424 1.00 88.25 74 LEU A C 1
ATOM 579 O O . LEU A 1 74 ? -3.027 10.557 -1.876 1.00 88.25 74 LEU A O 1
ATOM 583 N N . ALA A 1 75 ? -4.244 12.045 -0.695 1.00 86.38 75 ALA A N 1
ATOM 584 C CA . ALA A 1 75 ? -3.126 12.871 -0.270 1.00 86.38 75 ALA A CA 1
ATOM 585 C C . ALA A 1 75 ? -2.254 12.127 0.750 1.00 86.38 75 ALA A C 1
ATOM 587 O O . ALA A 1 75 ? -2.714 11.234 1.455 1.00 86.38 75 ALA A O 1
ATOM 588 N N . GLU A 1 76 ? -0.981 12.500 0.828 1.00 84.38 76 GLU A N 1
ATOM 589 C CA . GLU A 1 76 ? -0.010 11.886 1.733 1.00 84.38 76 GLU A CA 1
ATOM 590 C C . GLU A 1 76 ? 0.524 12.884 2.754 1.00 84.38 76 GLU A C 1
ATOM 592 O O . GLU A 1 76 ? 0.389 14.098 2.609 1.00 84.38 76 GLU A O 1
ATOM 597 N N . GLY A 1 77 ? 1.219 12.354 3.761 1.00 76.81 77 GLY A N 1
ATOM 598 C CA . GLY A 1 77 ? 1.998 13.150 4.707 1.00 76.81 77 GLY A CA 1
ATOM 599 C C . GLY A 1 77 ? 1.237 13.544 5.967 1.00 76.81 77 GLY A C 1
ATOM 600 O O . GLY A 1 77 ? 1.846 14.092 6.883 1.00 76.81 77 GLY A O 1
ATOM 601 N N . SER A 1 78 ? -0.053 13.216 6.063 1.00 83.50 78 SER A N 1
ATOM 602 C CA . SER A 1 78 ? -0.801 13.388 7.303 1.00 83.50 78 SER A CA 1
ATOM 603 C C . SER A 1 78 ? -0.441 12.280 8.303 1.00 83.50 78 SER A C 1
ATOM 605 O O . SER A 1 78 ? -0.598 11.093 7.999 1.00 83.50 78 SER A O 1
ATOM 607 N N . PRO A 1 79 ? -0.012 12.625 9.532 1.00 79.25 79 PRO A N 1
ATOM 608 C CA . PRO A 1 79 ? 0.203 11.643 10.594 1.00 79.25 79 PRO A CA 1
ATOM 609 C C . PRO A 1 79 ? -1.063 10.829 10.910 1.00 79.25 79 PRO A C 1
ATOM 611 O O . PRO A 1 79 ? -0.965 9.663 11.290 1.00 79.25 79 PRO A O 1
ATOM 614 N N . ARG A 1 80 ? -2.247 11.433 10.719 1.00 82.81 80 ARG A N 1
ATOM 615 C CA . ARG A 1 80 ? -3.571 10.858 11.025 1.00 82.81 80 ARG A CA 1
ATOM 616 C C . ARG A 1 80 ? -3.997 9.731 10.092 1.00 82.81 80 ARG A C 1
ATOM 618 O O . ARG A 1 80 ? -4.932 8.994 10.403 1.00 82.81 80 ARG A O 1
ATOM 625 N N . ASP A 1 81 ? -3.326 9.590 8.956 1.00 85.38 81 ASP A N 1
ATOM 626 C CA . ASP A 1 81 ? -3.561 8.468 8.045 1.00 85.38 81 ASP A CA 1
ATOM 627 C C . ASP A 1 81 ? -2.856 7.201 8.520 1.00 85.38 81 ASP A C 1
ATOM 629 O O . ASP A 1 81 ? -3.159 6.105 8.057 1.00 85.38 81 ASP A O 1
ATOM 633 N N . TRP A 1 82 ? -1.943 7.334 9.483 1.00 84.25 82 TRP A N 1
ATOM 634 C CA . TRP A 1 82 ? -1.196 6.217 10.023 1.00 84.25 82 TRP A CA 1
ATOM 635 C C . TRP A 1 82 ? -1.886 5.633 11.254 1.00 84.25 82 TRP A C 1
ATOM 637 O O . TRP A 1 82 ? -2.412 6.371 12.098 1.00 84.25 82 TRP A O 1
ATOM 647 N N . PRO A 1 83 ? -1.859 4.303 11.399 1.00 81.31 83 PRO A N 1
ATOM 648 C CA . PRO A 1 83 ? -2.301 3.659 12.623 1.00 81.31 83 PRO A CA 1
ATOM 649 C C . PRO A 1 83 ? -1.359 4.010 13.787 1.00 81.31 83 PRO A C 1
ATOM 651 O O . PRO A 1 83 ? -0.134 4.067 13.639 1.00 81.31 83 PRO A O 1
ATOM 654 N N . ALA A 1 84 ? -1.944 4.252 14.955 1.00 78.44 84 ALA A N 1
ATOM 655 C CA . ALA A 1 84 ? -1.234 4.566 16.185 1.00 78.44 84 ALA A CA 1
ATOM 656 C C . ALA A 1 84 ? -0.524 3.336 16.769 1.00 78.44 84 ALA A C 1
ATOM 658 O O . ALA A 1 84 ? -0.907 2.196 16.517 1.00 78.44 84 ALA A O 1
ATOM 659 N N . ASN A 1 85 ? 0.516 3.584 17.573 1.00 70.88 85 ASN A N 1
ATOM 660 C CA . ASN A 1 85 ? 1.236 2.588 18.383 1.00 70.88 85 ASN A CA 1
ATOM 661 C C . ASN A 1 85 ? 1.842 1.385 17.630 1.00 70.88 85 ASN A C 1
ATOM 663 O O . ASN A 1 85 ? 2.255 0.409 18.252 1.00 70.88 85 ASN A O 1
ATOM 667 N N . LEU A 1 86 ? 1.999 1.470 16.308 1.00 72.69 86 LEU A N 1
ATOM 668 C CA . LEU A 1 86 ? 2.593 0.415 15.479 1.00 72.69 86 LEU A CA 1
ATOM 669 C C . LEU A 1 86 ? 4.098 0.609 15.214 1.00 72.69 86 LEU A C 1
ATOM 671 O O . LEU A 1 86 ? 4.602 0.366 14.118 1.00 72.69 86 LEU A O 1
ATOM 675 N N . THR A 1 87 ? 4.849 1.004 16.244 1.00 65.12 87 THR A N 1
ATOM 676 C CA . THR A 1 87 ? 6.278 1.368 16.147 1.00 65.12 87 THR A CA 1
ATOM 677 C C . THR A 1 87 ? 7.206 0.208 15.773 1.00 65.12 87 THR A C 1
ATOM 679 O O . THR A 1 87 ? 8.288 0.434 15.238 1.00 65.12 87 THR A O 1
ATOM 682 N N . GLN A 1 88 ? 6.786 -1.040 16.009 1.00 63.78 88 GLN A N 1
ATOM 683 C CA . GLN A 1 88 ? 7.560 -2.234 15.639 1.00 63.78 88 GLN A CA 1
ATOM 684 C C . GLN A 1 88 ? 7.652 -2.445 14.120 1.00 63.78 88 GLN A C 1
ATOM 686 O O . GLN A 1 88 ? 8.589 -3.084 13.650 1.00 63.78 88 GLN A O 1
ATOM 691 N N . PHE A 1 89 ? 6.693 -1.910 13.360 1.00 67.44 89 PHE A N 1
ATOM 692 C CA . PHE A 1 89 ? 6.619 -2.053 11.902 1.00 67.44 89 PHE A CA 1
ATOM 693 C C . PHE A 1 89 ? 6.779 -0.704 11.187 1.00 67.44 89 PHE A C 1
ATOM 695 O O . PHE A 1 89 ? 7.343 -0.632 10.092 1.00 67.44 89 PHE A O 1
ATOM 702 N N . PHE A 1 90 ? 6.327 0.375 11.827 1.00 70.62 90 PHE A N 1
ATOM 703 C CA . PHE A 1 90 ? 6.389 1.745 11.332 1.00 70.62 90 PHE A CA 1
ATOM 704 C C . PHE A 1 90 ? 7.398 2.512 12.171 1.00 70.62 90 PHE A C 1
ATOM 706 O O . PHE A 1 90 ? 7.090 3.018 13.248 1.00 70.62 90 PHE A O 1
ATOM 713 N N . LYS A 1 91 ? 8.640 2.551 11.684 1.00 60.22 91 LYS A N 1
ATOM 714 C CA . LYS A 1 91 ? 9.772 3.107 12.433 1.00 60.22 91 LYS A CA 1
ATOM 715 C C . LYS A 1 91 ? 9.536 4.576 12.798 1.00 60.22 91 LYS A C 1
ATOM 717 O O . LYS A 1 91 ? 9.930 5.010 13.876 1.00 60.22 91 LYS A O 1
ATOM 722 N N . HIS A 1 92 ? 8.843 5.305 11.923 1.00 60.66 92 HIS A N 1
ATOM 723 C CA . HIS A 1 92 ? 8.418 6.681 12.140 1.00 60.66 92 HIS A CA 1
ATOM 724 C C . HIS A 1 92 ? 7.019 6.866 11.525 1.00 60.66 92 HIS A C 1
ATOM 726 O O . HIS A 1 92 ? 6.898 6.719 10.311 1.00 60.66 92 HIS A O 1
ATOM 732 N N . PRO A 1 93 ? 5.950 7.155 12.291 1.00 58.38 93 PRO A N 1
ATOM 733 C CA . PRO A 1 93 ? 4.768 7.787 11.712 1.00 58.38 93 PRO A CA 1
ATOM 734 C C . PRO A 1 93 ? 5.162 9.186 11.194 1.00 58.38 93 PRO A C 1
ATOM 736 O O . PRO A 1 93 ? 6.116 9.770 11.719 1.00 58.38 93 PRO A O 1
ATOM 739 N N . PRO A 1 94 ? 4.503 9.739 10.159 1.00 52.56 94 PRO A N 1
ATOM 740 C CA . PRO A 1 94 ? 4.886 11.027 9.608 1.00 52.56 94 PRO A CA 1
ATOM 741 C C . PRO A 1 94 ? 4.864 12.110 10.684 1.00 52.56 94 PRO A C 1
ATOM 743 O O . PRO A 1 94 ? 3.870 12.304 11.370 1.00 52.56 94 PRO A O 1
ATOM 746 N N . GLY A 1 95 ? 5.990 12.802 10.799 1.00 54.12 95 GLY A N 1
ATOM 747 C CA . GLY A 1 95 ? 6.160 14.157 11.317 1.00 54.12 95 GLY A CA 1
ATOM 748 C C . GLY A 1 95 ? 7.085 14.906 10.347 1.00 54.12 95 GLY A C 1
ATOM 749 O O . GLY A 1 95 ? 7.283 14.415 9.233 1.00 54.12 95 GLY A O 1
ATOM 750 N N . ASN A 1 96 ? 7.666 16.048 10.749 1.00 38.69 96 ASN A N 1
ATOM 751 C CA . ASN A 1 96 ? 8.587 16.905 9.961 1.00 38.69 96 ASN A CA 1
ATOM 752 C C . ASN A 1 96 ? 9.870 16.181 9.461 1.00 38.69 96 ASN A C 1
ATOM 754 O O . ASN A 1 96 ? 10.984 16.530 9.843 1.00 38.69 96 ASN A O 1
ATOM 758 N N . GLY A 1 97 ? 9.728 15.153 8.627 1.00 46.56 97 GLY A N 1
ATOM 759 C CA . GLY A 1 97 ? 10.804 14.265 8.183 1.00 46.56 97 GLY A CA 1
ATOM 760 C C . GLY A 1 97 ? 10.364 12.979 7.464 1.00 46.56 97 GLY A C 1
ATOM 761 O O . GLY A 1 97 ? 11.229 12.277 6.956 1.00 46.56 97 GLY A O 1
ATOM 762 N N . GLY A 1 98 ? 9.060 12.682 7.366 1.00 57.25 98 GLY A N 1
ATOM 763 C CA . GLY A 1 98 ? 8.541 11.563 6.565 1.00 57.25 98 GLY A CA 1
ATOM 764 C C . GLY A 1 98 ? 8.496 10.228 7.317 1.00 57.25 98 GLY A C 1
ATOM 765 O O . GLY A 1 98 ? 9.494 9.754 7.858 1.00 57.25 98 GLY A O 1
ATOM 766 N N . GLY A 1 99 ? 7.309 9.622 7.368 1.00 66.69 99 GLY A N 1
ATOM 767 C CA . GLY A 1 99 ? 7.120 8.299 7.951 1.00 66.69 99 GLY A CA 1
ATOM 768 C C . GLY A 1 99 ? 7.296 7.192 6.918 1.00 66.69 99 GLY A C 1
ATOM 769 O O . GLY A 1 99 ? 6.884 7.358 5.772 1.00 66.69 99 GLY A O 1
ATOM 770 N N . TRP A 1 100 ? 7.907 6.071 7.307 1.00 78.94 100 TRP A N 1
ATOM 771 C CA . TRP A 1 100 ? 8.129 4.930 6.415 1.00 78.94 100 TRP A CA 1
ATOM 772 C C . TRP A 1 100 ? 8.026 3.589 7.143 1.00 78.94 100 TRP A C 1
ATOM 774 O O . TRP A 1 100 ? 8.232 3.473 8.357 1.00 78.94 100 TRP A O 1
ATOM 784 N N . ILE A 1 101 ? 7.691 2.557 6.371 1.00 84.69 101 ILE A N 1
ATOM 785 C CA . ILE A 1 101 ? 7.517 1.188 6.855 1.00 84.69 101 ILE A CA 1
ATOM 786 C C . ILE A 1 101 ? 8.847 0.440 6.745 1.00 84.69 101 ILE A C 1
ATOM 788 O O . ILE A 1 101 ? 9.405 0.314 5.654 1.00 84.69 101 ILE A O 1
ATOM 792 N N . CYS A 1 102 ? 9.343 -0.091 7.863 1.00 85.44 102 CYS A N 1
ATOM 793 C CA . CYS A 1 102 ? 10.642 -0.757 7.931 1.00 85.44 102 CYS A CA 1
ATOM 794 C C . CYS A 1 102 ? 10.510 -2.264 7.721 1.00 85.44 102 CYS A C 1
ATOM 796 O O . CYS A 1 102 ? 10.515 -3.038 8.676 1.00 85.44 102 CYS A O 1
ATOM 798 N N . ASN A 1 103 ? 10.373 -2.683 6.460 1.00 86.94 103 ASN A N 1
ATOM 799 C CA . ASN A 1 103 ? 10.234 -4.094 6.110 1.00 86.94 103 ASN A CA 1
ATOM 800 C C . ASN A 1 103 ? 10.969 -4.460 4.810 1.00 86.94 103 ASN A C 1
ATOM 802 O O . ASN A 1 103 ? 11.214 -3.613 3.956 1.00 86.94 103 ASN A O 1
ATOM 806 N N . GLU A 1 104 ? 11.290 -5.740 4.621 1.00 87.75 104 GLU A N 1
ATOM 807 C CA . GLU A 1 104 ? 12.010 -6.228 3.439 1.00 87.75 104 GLU A CA 1
ATOM 808 C C . GLU A 1 104 ? 11.220 -6.088 2.130 1.00 87.75 104 GLU A C 1
ATOM 810 O O . GLU A 1 104 ? 11.794 -6.190 1.043 1.00 87.75 104 GLU A O 1
ATOM 815 N N . TRP A 1 105 ? 9.908 -5.879 2.214 1.00 88.50 105 TRP A N 1
ATOM 816 C CA . TRP A 1 105 ? 9.029 -5.664 1.068 1.00 88.50 105 TRP A CA 1
ATOM 817 C C . TRP A 1 105 ? 8.776 -4.181 0.755 1.00 88.50 105 TRP A C 1
ATOM 819 O O . TRP A 1 105 ? 7.977 -3.903 -0.136 1.00 88.50 105 TRP A O 1
ATOM 829 N N . THR A 1 106 ? 9.476 -3.244 1.412 1.00 90.44 106 THR A N 1
ATOM 830 C CA . THR A 1 106 ? 9.458 -1.807 1.076 1.00 90.44 106 THR A CA 1
ATOM 831 C C . THR A 1 106 ? 10.805 -1.301 0.572 1.00 90.44 106 THR A C 1
ATOM 833 O O . THR A 1 106 ? 11.868 -1.837 0.907 1.00 90.44 106 THR A O 1
ATOM 836 N N . ARG A 1 107 ? 10.766 -0.243 -0.244 1.00 90.94 107 ARG A N 1
ATOM 837 C CA . ARG A 1 107 ? 11.961 0.449 -0.746 1.00 90.94 107 ARG A CA 1
ATOM 838 C C . ARG A 1 107 ? 12.800 1.007 0.395 1.00 90.94 107 ARG A C 1
ATOM 840 O O . ARG A 1 107 ? 13.998 0.742 0.460 1.00 90.94 107 ARG A O 1
ATOM 847 N N . GLU A 1 108 ? 12.166 1.725 1.312 1.00 89.06 108 GLU A N 1
ATOM 848 C CA . GLU A 1 108 ? 12.823 2.398 2.432 1.00 89.06 108 GLU A CA 1
ATOM 849 C C . GLU A 1 108 ? 13.446 1.386 3.395 1.00 89.06 108 GLU A C 1
ATOM 851 O O . GLU A 1 108 ? 14.570 1.586 3.856 1.00 89.06 108 GLU A O 1
ATOM 856 N N . GLY A 1 109 ? 12.766 0.260 3.645 1.00 88.38 109 GLY A N 1
ATOM 857 C CA . GLY A 1 109 ? 13.300 -0.834 4.450 1.00 88.38 109 GLY A CA 1
ATOM 858 C C . GLY A 1 109 ? 14.626 -1.355 3.908 1.00 88.38 109 GLY A C 1
ATOM 859 O O . GLY A 1 109 ? 15.605 -1.430 4.645 1.00 88.38 109 GLY A O 1
ATOM 860 N N . ARG A 1 110 ? 14.700 -1.636 2.606 1.00 88.38 110 ARG A N 1
ATOM 861 C CA . ARG A 1 110 ? 15.929 -2.138 1.967 1.00 88.38 110 ARG A CA 1
ATOM 862 C C . ARG A 1 110 ? 17.045 -1.109 1.854 1.00 88.38 110 ARG A C 1
ATOM 864 O O . ARG A 1 110 ? 18.213 -1.482 1.913 1.00 88.38 110 ARG A O 1
ATOM 871 N N . GLN A 1 111 ? 16.704 0.168 1.697 1.00 88.81 111 GLN A N 1
ATOM 872 C CA . GLN A 1 111 ? 17.698 1.243 1.731 1.00 88.81 111 GLN A CA 1
ATOM 873 C C . GLN A 1 111 ? 18.391 1.321 3.098 1.00 88.81 111 GLN A C 1
ATOM 875 O O . GLN A 1 111 ? 19.585 1.599 3.158 1.00 88.81 111 GLN A O 1
ATOM 880 N N . HIS A 1 112 ? 17.664 1.031 4.181 1.00 87.19 112 HIS A N 1
ATOM 881 C CA . HIS A 1 112 ? 18.216 1.007 5.537 1.00 87.19 112 HIS A CA 1
ATOM 882 C C . HIS A 1 112 ? 18.864 -0.335 5.917 1.00 87.19 112 HIS A C 1
ATOM 884 O O . HIS A 1 112 ? 19.783 -0.347 6.732 1.00 87.19 112 HIS A O 1
ATOM 890 N N . HIS A 1 113 ? 18.405 -1.445 5.334 1.00 87.31 113 HIS A N 1
ATOM 891 C CA . HIS A 1 113 ? 18.836 -2.811 5.644 1.00 87.31 113 HIS A CA 1
ATOM 892 C C . HIS A 1 113 ? 19.366 -3.515 4.391 1.00 87.31 113 HIS A C 1
ATOM 894 O O . HIS A 1 113 ? 18.638 -4.215 3.677 1.00 87.31 113 HIS A O 1
ATOM 900 N N . ALA A 1 114 ? 20.659 -3.331 4.113 1.00 84.88 114 ALA A N 1
ATOM 901 C CA . ALA A 1 114 ? 21.314 -3.876 2.924 1.00 84.88 114 ALA A CA 1
ATOM 902 C C . ALA A 1 114 ? 21.258 -5.415 2.854 1.00 84.88 114 ALA A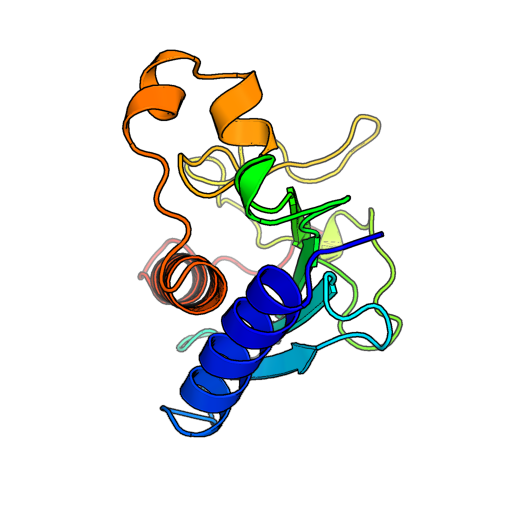 C 1
ATOM 904 O O . ALA A 1 114 ? 21.257 -5.989 1.762 1.00 84.88 114 ALA A O 1
ATOM 905 N N . GLU A 1 115 ? 21.171 -6.093 4.001 1.00 87.00 115 GLU A N 1
ATOM 906 C CA . GLU A 1 115 ? 21.015 -7.543 4.119 1.00 87.00 115 GLU A CA 1
ATOM 907 C C . GLU A 1 115 ? 19.736 -8.065 3.446 1.00 87.00 115 GLU A C 1
ATOM 909 O O . GLU A 1 115 ? 19.722 -9.191 2.940 1.00 87.00 115 GLU A O 1
ATOM 914 N N . TRP A 1 116 ? 18.689 -7.239 3.347 1.00 87.00 116 TRP A N 1
ATOM 915 C CA . TRP A 1 116 ? 17.428 -7.616 2.709 1.00 87.00 116 TRP A CA 1
ATOM 916 C C . TRP A 1 116 ? 17.517 -7.633 1.184 1.00 87.00 116 TRP A C 1
ATOM 918 O O . TRP A 1 116 ? 16.709 -8.300 0.539 1.00 87.00 116 TRP A O 1
ATOM 928 N N . ASN A 1 117 ? 18.527 -7.005 0.568 1.00 78.31 117 ASN A N 1
ATOM 929 C CA . ASN A 1 117 ? 18.664 -6.959 -0.894 1.00 78.31 117 ASN A CA 1
ATOM 930 C C . ASN A 1 117 ? 18.710 -8.348 -1.551 1.00 78.31 117 ASN A C 1
ATOM 932 O O . ASN A 1 117 ? 18.207 -8.515 -2.659 1.00 78.31 117 ASN A O 1
ATOM 936 N N . ARG A 1 118 ? 19.190 -9.374 -0.838 1.00 75.75 118 ARG A N 1
ATOM 937 C CA . ARG A 1 118 ? 19.263 -10.758 -1.337 1.00 75.75 118 ARG A CA 1
ATOM 938 C C . ARG A 1 118 ? 17.908 -11.469 -1.436 1.00 75.75 118 ARG A C 1
ATOM 940 O O . ARG A 1 118 ? 17.819 -12.485 -2.116 1.00 75.75 118 ARG A O 1
ATOM 947 N N . THR A 1 119 ? 16.863 -10.968 -0.774 1.00 70.50 119 THR A N 1
ATOM 948 C CA . THR A 1 119 ? 15.549 -11.635 -0.682 1.00 70.50 119 THR A CA 1
ATOM 949 C C . THR A 1 119 ? 14.490 -11.047 -1.620 1.00 70.50 119 THR A C 1
ATOM 951 O O . THR A 1 119 ? 13.314 -11.404 -1.511 1.00 70.50 119 THR A O 1
ATOM 954 N N . TRP A 1 120 ? 14.863 -10.139 -2.538 1.00 77.75 120 TRP A N 1
ATOM 955 C CA . TRP A 1 120 ? 13.881 -9.493 -3.416 1.00 77.75 120 TRP A CA 1
ATOM 956 C C . TRP A 1 120 ? 13.222 -10.507 -4.342 1.00 77.75 120 TRP A C 1
ATOM 958 O O . TRP A 1 120 ? 13.901 -11.269 -5.028 1.00 77.75 120 TRP A O 1
ATOM 968 N N . LYS A 1 121 ? 11.891 -10.481 -4.401 1.00 77.88 121 LYS A N 1
ATOM 969 C CA . LYS A 1 121 ? 11.122 -11.234 -5.390 1.00 77.88 121 LYS A CA 1
ATOM 970 C C . LYS A 1 121 ? 10.136 -10.282 -6.038 1.00 77.88 121 LYS A C 1
ATOM 972 O O . LYS A 1 121 ? 9.358 -9.656 -5.328 1.00 77.88 121 LYS A O 1
ATOM 977 N N . THR A 1 122 ? 10.139 -10.241 -7.363 1.00 78.69 122 THR A N 1
ATOM 978 C CA . THR A 1 122 ? 9.223 -9.430 -8.181 1.00 78.69 122 THR A CA 1
ATOM 979 C C . THR A 1 122 ? 7.855 -10.087 -8.377 1.00 78.69 122 THR A C 1
ATOM 981 O O . THR A 1 122 ? 6.939 -9.479 -8.917 1.00 78.69 122 THR A O 1
ATOM 984 N N . THR A 1 123 ? 7.687 -11.330 -7.927 1.00 84.19 123 THR A N 1
ATOM 985 C CA . THR A 1 123 ? 6.433 -12.078 -8.041 1.00 84.19 123 THR A CA 1
ATOM 986 C C . THR A 1 123 ? 5.484 -11.754 -6.893 1.00 84.19 123 THR A C 1
ATOM 988 O O . T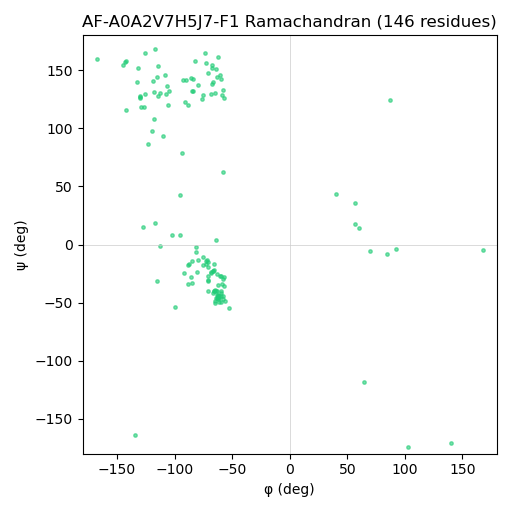HR A 1 123 ? 5.878 -11.884 -5.726 1.00 84.19 123 THR A O 1
ATOM 991 N N . ARG A 1 124 ? 4.217 -11.466 -7.213 1.00 87.81 124 ARG A N 1
ATOM 992 C CA . ARG A 1 124 ? 3.137 -11.261 -6.235 1.00 87.81 124 ARG A CA 1
ATOM 993 C C . ARG A 1 124 ? 3.422 -10.157 -5.220 1.00 87.81 124 ARG A C 1
ATOM 995 O O . ARG A 1 124 ? 3.107 -10.301 -4.040 1.00 87.81 124 ARG A O 1
ATOM 1002 N N . VAL A 1 125 ? 4.091 -9.089 -5.645 1.00 89.19 125 VAL A N 1
ATOM 1003 C CA . VAL A 1 125 ? 4.534 -8.033 -4.731 1.00 89.19 125 VAL A CA 1
ATOM 1004 C C . VAL A 1 125 ? 3.343 -7.319 -4.114 1.00 89.19 125 VAL A C 1
ATOM 1006 O O . VAL A 1 125 ? 3.299 -7.195 -2.893 1.00 89.19 125 VAL A O 1
ATOM 1009 N N . VAL A 1 126 ? 2.377 -6.879 -4.928 1.00 93.31 126 VAL A N 1
ATOM 1010 C CA . VAL A 1 126 ? 1.224 -6.118 -4.417 1.00 93.31 126 VAL A CA 1
ATOM 1011 C C . VAL A 1 126 ? 0.447 -6.995 -3.444 1.00 93.31 126 VAL A C 1
ATOM 1013 O O . VAL A 1 126 ? 0.162 -6.567 -2.331 1.00 93.31 126 VAL A O 1
ATOM 1016 N N . TRP A 1 127 ? 0.207 -8.256 -3.820 1.00 92.31 127 TRP A N 1
ATOM 1017 C CA . TRP A 1 127 ? -0.416 -9.247 -2.946 1.00 92.31 127 TRP A CA 1
ATOM 1018 C C . TRP A 1 127 ? 0.311 -9.360 -1.601 1.00 92.31 127 TRP A C 1
ATOM 1020 O O . TRP A 1 127 ? -0.308 -9.176 -0.559 1.00 92.31 127 TRP A O 1
ATOM 1030 N N . ARG A 1 128 ? 1.629 -9.613 -1.614 1.00 90.75 128 ARG A N 1
ATOM 1031 C CA . ARG A 1 128 ? 2.433 -9.795 -0.393 1.00 90.75 128 ARG A CA 1
ATOM 1032 C C . ARG A 1 128 ? 2.365 -8.587 0.534 1.00 90.75 128 ARG A C 1
ATOM 1034 O O . ARG A 1 128 ? 2.245 -8.772 1.740 1.00 90.75 128 ARG A O 1
ATOM 1041 N N . VAL A 1 129 ? 2.469 -7.380 -0.018 1.00 92.25 129 VAL A N 1
ATOM 1042 C CA . VAL A 1 129 ? 2.414 -6.135 0.760 1.00 92.25 129 VAL A CA 1
ATOM 1043 C C . VAL A 1 129 ? 1.032 -5.962 1.387 1.00 92.25 129 VAL A C 1
ATOM 1045 O O . VAL A 1 129 ? 0.932 -5.723 2.588 1.00 92.25 129 VAL A O 1
ATOM 1048 N N . VAL A 1 130 ? -0.029 -6.128 0.592 1.00 93.44 130 VAL A N 1
ATOM 1049 C CA . VAL A 1 130 ? -1.414 -5.955 1.048 1.00 93.44 130 VAL A CA 1
ATOM 1050 C C . VAL A 1 130 ? -1.760 -6.944 2.151 1.00 93.44 130 VAL A C 1
ATOM 1052 O O . VAL A 1 130 ? -2.220 -6.522 3.209 1.00 93.44 130 VAL A O 1
ATOM 1055 N N . THR A 1 131 ? -1.480 -8.234 1.956 1.00 91.25 131 THR A N 1
ATOM 1056 C CA . THR A 1 131 ? -1.780 -9.246 2.975 1.00 91.25 131 THR A CA 1
ATOM 1057 C C . THR A 1 131 ? -0.944 -9.042 4.234 1.00 91.25 131 THR A C 1
ATOM 1059 O O . THR A 1 131 ? -1.475 -9.134 5.332 1.00 91.25 131 THR A O 1
ATOM 1062 N N . ALA A 1 132 ? 0.341 -8.684 4.101 1.00 90.38 132 ALA A N 1
ATOM 1063 C CA . ALA A 1 132 ? 1.194 -8.440 5.262 1.00 90.38 132 ALA A CA 1
ATOM 1064 C C . ALA A 1 132 ? 0.701 -7.257 6.109 1.00 90.38 132 ALA A C 1
ATOM 1066 O O . ALA A 1 132 ? 0.681 -7.349 7.335 1.00 90.38 132 ALA A O 1
ATOM 1067 N N . ILE A 1 133 ? 0.292 -6.150 5.480 1.00 90.00 133 ILE A N 1
ATOM 1068 C CA . ILE A 1 133 ? -0.235 -4.999 6.223 1.00 90.00 133 ILE A CA 1
ATOM 1069 C C . ILE A 1 133 ? -1.610 -5.320 6.807 1.00 90.00 133 ILE A C 1
ATOM 1071 O O . ILE A 1 133 ? -1.867 -4.963 7.956 1.00 90.00 133 ILE A O 1
ATOM 1075 N N . GLN A 1 134 ? -2.469 -6.027 6.069 1.00 89.94 134 GLN A N 1
ATOM 1076 C CA . GLN A 1 134 ? -3.769 -6.446 6.583 1.00 89.94 134 GLN A CA 1
ATOM 1077 C C . GLN A 1 134 ? -3.624 -7.306 7.847 1.00 89.94 134 GLN A C 1
ATOM 1079 O O . GLN A 1 134 ? -4.260 -7.004 8.857 1.00 89.94 134 GLN A O 1
ATOM 1084 N N . ASP A 1 135 ? -2.723 -8.292 7.829 1.00 88.56 135 ASP A N 1
ATOM 1085 C CA . ASP A 1 135 ? -2.420 -9.145 8.983 1.00 88.56 135 ASP A CA 1
ATOM 1086 C C . ASP A 1 135 ? -1.905 -8.327 10.180 1.00 88.56 135 ASP A C 1
ATOM 1088 O O . ASP A 1 135 ? -2.280 -8.576 11.329 1.00 88.56 135 ASP A O 1
ATOM 1092 N N . ILE A 1 136 ? -1.057 -7.319 9.930 1.00 86.38 136 ILE A N 1
ATOM 1093 C CA . ILE A 1 136 ? -0.553 -6.412 10.974 1.00 86.38 136 ILE A CA 1
ATOM 1094 C C . ILE A 1 136 ? -1.700 -5.627 11.618 1.00 86.38 136 ILE A C 1
ATOM 1096 O O . ILE A 1 136 ? -1.719 -5.505 12.847 1.00 86.38 136 ILE A O 1
ATOM 1100 N N . LEU A 1 137 ? -2.627 -5.107 10.807 1.00 85.50 137 LEU A N 1
ATOM 1101 C CA . LEU A 1 137 ? -3.777 -4.321 11.261 1.00 85.50 137 LEU A CA 1
ATOM 1102 C C . LEU A 1 137 ? -4.820 -5.176 11.997 1.00 85.50 137 LEU A C 1
ATOM 1104 O O . LEU A 1 137 ? -5.487 -4.681 12.904 1.00 85.50 137 LEU A O 1
ATOM 1108 N N . ASP A 1 138 ? -4.948 -6.457 11.651 1.00 86.25 138 ASP A N 1
ATOM 1109 C CA . ASP A 1 138 ? -5.887 -7.378 12.303 1.00 86.25 138 ASP A CA 1
ATOM 1110 C C . ASP A 1 138 ? -5.388 -7.934 13.631 1.00 86.25 138 ASP A C 1
ATOM 1112 O O . ASP A 1 138 ? -6.185 -8.382 14.469 1.00 86.25 138 ASP A O 1
ATOM 1116 N N . LYS A 1 139 ? -4.065 -7.955 13.821 1.00 81.88 139 LYS A N 1
ATOM 1117 C CA . LYS A 1 139 ? -3.458 -8.590 14.983 1.00 81.88 139 LYS A CA 1
ATOM 1118 C C . LYS A 1 139 ? -3.978 -7.941 16.280 1.00 81.88 139 LYS A C 1
ATOM 1120 O O . LYS A 1 139 ? -3.924 -6.720 16.442 1.00 81.88 139 LYS A O 1
ATOM 1125 N N . PRO A 1 140 ? -4.469 -8.732 17.251 1.00 65.25 140 PRO A N 1
ATOM 1126 C CA . PRO A 1 140 ? -4.935 -8.192 18.525 1.00 65.25 140 PRO A CA 1
ATOM 1127 C C . PRO A 1 140 ? -3.829 -7.408 19.249 1.00 65.25 140 PRO A C 1
ATOM 1129 O O . PRO A 1 140 ? -2.708 -7.896 19.363 1.00 65.25 140 PRO A O 1
ATOM 1132 N N . GLY A 1 141 ? -4.152 -6.211 19.748 1.00 66.44 141 GLY A N 1
ATOM 1133 C CA . GLY A 1 141 ? -3.214 -5.346 20.481 1.00 66.44 141 GLY A CA 1
ATOM 1134 C C . GLY A 1 141 ? -2.320 -4.458 19.607 1.00 66.44 141 GLY A C 1
ATOM 1135 O O . GLY A 1 141 ? -1.663 -3.573 20.142 1.00 66.44 141 GLY A O 1
ATOM 1136 N N . ASN A 1 142 ? -2.331 -4.653 18.285 1.00 67.50 142 ASN A N 1
ATOM 1137 C CA . ASN A 1 142 ? -1.624 -3.796 17.331 1.00 67.50 142 ASN A CA 1
ATOM 1138 C C . ASN A 1 142 ? -2.445 -2.565 16.926 1.00 67.50 142 ASN A C 1
ATOM 1140 O O . ASN A 1 142 ? -1.888 -1.505 16.669 1.00 67.50 142 ASN A O 1
ATOM 1144 N N . TYR A 1 143 ? -3.769 -2.702 16.860 1.00 65.56 143 TYR A N 1
ATOM 1145 C CA . TYR A 1 143 ? -4.663 -1.603 16.520 1.00 65.56 143 TYR A CA 1
ATOM 1146 C C . TYR A 1 143 ? -5.076 -0.820 17.771 1.00 65.56 143 TYR A C 1
ATOM 1148 O O . TYR A 1 143 ? -5.718 -1.372 18.667 1.00 65.56 143 TYR A O 1
ATOM 1156 N N . THR A 1 144 ? -4.757 0.475 17.811 1.00 65.44 144 THR A N 1
ATOM 1157 C CA . THR A 1 144 ? -5.193 1.390 18.882 1.00 65.44 144 THR A CA 1
ATOM 1158 C C . THR A 1 144 ? -5.874 2.658 18.355 1.00 65.44 144 THR A C 1
ATOM 1160 O O . THR A 1 144 ? -5.994 3.625 19.101 1.00 65.44 144 THR A O 1
ATOM 1163 N N . GLY A 1 145 ? -6.283 2.685 17.082 1.00 71.44 145 GLY A N 1
ATOM 1164 C CA . GLY A 1 145 ? -6.786 3.890 16.408 1.00 71.44 145 GLY A CA 1
ATOM 1165 C C . GLY A 1 145 ? -5.775 4.536 15.460 1.00 71.44 145 GLY A C 1
ATOM 1166 O O . GLY A 1 145 ? -4.694 3.999 15.225 1.00 71.44 145 GLY A O 1
ATOM 1167 N N . ARG A 1 146 ? -6.131 5.699 14.912 1.00 75.38 146 ARG A N 1
ATOM 1168 C CA . ARG A 1 146 ? -5.244 6.596 14.147 1.00 75.38 146 ARG A CA 1
ATOM 1169 C C . ARG A 1 146 ? -4.403 7.480 15.076 1.00 75.38 146 ARG A C 1
ATOM 1171 O O . ARG A 1 146 ? -4.788 7.709 16.223 1.00 75.38 146 ARG A O 1
ATOM 1178 N N . ASN A 1 147 ? -3.270 7.998 14.592 1.00 73.31 147 ASN A N 1
ATOM 1179 C CA . ASN A 1 147 ? -2.569 9.070 15.315 1.00 73.31 147 ASN A CA 1
ATOM 1180 C C . ASN A 1 147 ? -3.460 10.325 15.388 1.00 73.31 147 ASN A C 1
ATOM 1182 O O . ASN A 1 147 ? -4.200 10.605 14.443 1.00 73.31 147 ASN A O 1
ATOM 1186 N N . GLN A 1 148 ? -3.394 11.063 16.501 1.00 65.00 148 GLN A N 1
ATOM 1187 C CA . GLN A 1 148 ? -4.164 12.299 16.720 1.00 65.00 148 GLN A CA 1
ATOM 1188 C C . GLN A 1 148 ? -3.462 13.534 16.144 1.00 65.00 148 GLN A C 1
ATOM 1190 O O . GLN A 1 148 ? -2.220 13.599 16.269 1.00 65.00 148 GLN A O 1
#

Sequence (148 aa):
MPSELDLLAVRADVELLNRTEGHRWRVRQADDGLRVYVKLSPAKSPDEYCLRLDFGESLSSGPPSVTFCDPESLAEGSPRDWPANLTQFFKHPPGNGGGWICNEWTREGRQHHAEWNRTWKTTRVVWRVVTAIQDILDKPGNYTGRNQ

Radius of gyration: 14.57 Å; Cα contacts (8 Å, |Δi|>4): 277; chains: 1; bounding box: 36×29×41 Å

Secondary structure (DSSP, 8-state):
---HHHHHHHHHHHHHHHHS-TTTEEEEE-TTSSEEEEEE--TT-S--EEEEEE-TT-GGG-SPEEEEE-TTT--B--GGGSBTT-TTTEEE-SSTT--EE-STTSHHHHHH-GGGGGG---TTHHHHHHHHHHHHHHSTTT---B--

Foldseek 3Di:
DEDPVQLVQLVVLQVVVCVPPVVQKHWDADPVSQKIWMWGDAPPDPDIWIKIFGCDRGLVVFATFIATADPPPRHGQDQQSDFPPQCVQWVDRHDPPDTGGQDLRHPVVCVVPVVSVVVTDSHSSVVVVRVVVNCQRHDPPSGDHGDD

Mean predicted aligned error: 5.73 Å